Protein AF-A0A024TA58-F1 (afdb_monomer_lite)

pLDDT: mean 78.98, std 8.17, range [50.91, 89.94]

Radius of gyration: 13.26 Å; chains: 1; bounding box: 33×18×36 Å

Organism: NCBI:txid157072

Foldseek 3Di:
DWAPQFPDKDKDWDQDPVGIDIDMDTPGPDPDTDDDDPPDDDPVRVVVVVVD

Secondary structure (DSSP, 8-state):
---TT--EEEEEEEEETTEEEEEEEEE-SSSS-------S--HHHHHHHH--

Structure (mmCIF, N/CA/C/O backbone):
data_AF-A0A024TA58-F1
#
_entry.id   AF-A0A024TA58-F1
#
loop_
_atom_site.group_PDB
_atom_site.id
_atom_site.type_symbol
_atom_site.label_atom_id
_atom_site.label_alt_id
_atom_site.label_comp_id
_atom_site.label_asym_id
_atom_site.label_entity_id
_atom_site.label_seq_id
_atom_site.pdbx_PDB_ins_code
_atom_site.Cartn_x
_atom_site.Cartn_y
_atom_site.Cartn_z
_atom_site.occupancy
_atom_site.B_iso_or_equiv
_atom_site.auth_seq_id
_atom_site.auth_comp_id
_atom_site.auth_asym_id
_atom_site.auth_atom_id
_atom_site.pdbx_PDB_model_num
ATOM 1 N N . MET A 1 1 ? 0.145 12.274 11.276 1.00 61.66 1 MET A N 1
ATOM 2 C CA . MET A 1 1 ? 0.036 10.830 11.584 1.00 61.66 1 MET A CA 1
ATOM 3 C C . MET A 1 1 ? -1.176 10.266 10.859 1.00 61.66 1 MET A C 1
ATOM 5 O O . MET A 1 1 ? -2.093 11.032 10.582 1.00 61.66 1 MET A O 1
ATOM 9 N N . MET A 1 2 ? -1.144 8.989 10.480 1.00 74.31 2 MET A N 1
ATOM 10 C CA . MET A 1 2 ? -2.276 8.321 9.825 1.00 74.31 2 MET A CA 1
ATOM 11 C C . 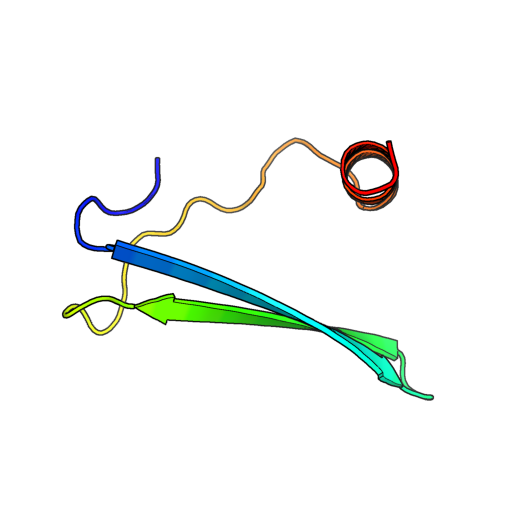MET A 1 2 ? -3.445 8.167 10.808 1.00 74.31 2 MET A C 1
ATOM 13 O O . MET A 1 2 ? -3.209 8.032 12.009 1.00 74.31 2 MET A O 1
ATOM 17 N N . SER A 1 3 ? -4.682 8.213 10.310 1.00 79.44 3 SER A N 1
ATOM 18 C CA . SER A 1 3 ? -5.886 7.962 11.111 1.00 79.44 3 SER A CA 1
ATOM 19 C C . SER A 1 3 ? -5.768 6.615 11.849 1.00 79.44 3 SER A C 1
ATOM 21 O O . SER A 1 3 ? -5.476 5.618 11.181 1.00 79.44 3 SER A O 1
ATOM 23 N N . PRO A 1 4 ? -6.010 6.540 13.174 1.00 83.69 4 PRO A N 1
ATOM 24 C CA . PRO A 1 4 ? -5.958 5.284 13.943 1.00 83.69 4 PRO A CA 1
ATOM 25 C C . PRO A 1 4 ? -6.885 4.171 13.417 1.00 83.69 4 PRO A C 1
ATOM 27 O O . PRO A 1 4 ? -6.721 2.986 13.718 1.00 83.69 4 PRO A O 1
ATOM 30 N N . GLU A 1 5 ? -7.892 4.556 12.640 1.00 87.69 5 GLU A N 1
ATOM 31 C CA . GLU A 1 5 ? -8.897 3.694 12.032 1.00 87.69 5 GLU A 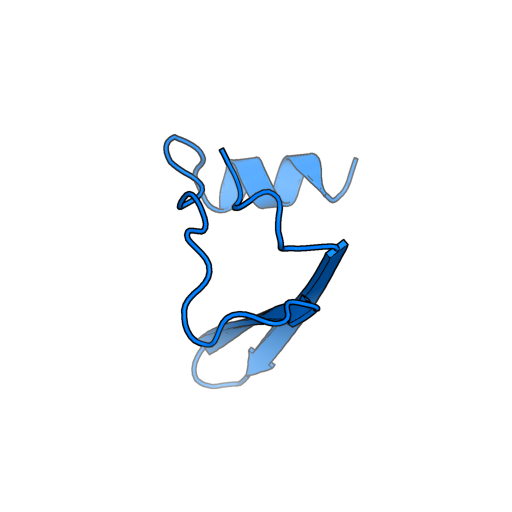CA 1
ATOM 32 C C . GLU A 1 5 ? -8.405 3.011 10.749 1.00 87.69 5 GLU A C 1
ATOM 34 O O . GLU A 1 5 ? -9.093 2.131 10.230 1.00 87.69 5 GLU A O 1
ATOM 39 N N . VAL A 1 6 ? -7.245 3.400 10.212 1.00 86.25 6 VAL A N 1
ATOM 40 C CA . VAL A 1 6 ? -6.620 2.698 9.086 1.00 86.25 6 VAL A CA 1
ATOM 41 C C . VAL A 1 6 ? -5.902 1.464 9.628 1.00 86.25 6 VAL A C 1
ATOM 43 O O . VAL A 1 6 ? -4.923 1.575 10.360 1.00 86.25 6 VAL A O 1
ATOM 46 N N . LYS A 1 7 ? -6.404 0.273 9.285 1.00 87.50 7 LYS A N 1
ATOM 47 C CA . LYS A 1 7 ? -5.859 -1.010 9.764 1.00 87.50 7 LYS A CA 1
ATOM 48 C C . LYS A 1 7 ? -4.735 -1.543 8.891 1.00 87.50 7 LYS A C 1
ATOM 50 O O . LYS A 1 7 ? -3.815 -2.179 9.391 1.00 87.50 7 LYS A O 1
ATOM 55 N N . SER A 1 8 ? -4.814 -1.285 7.592 1.00 83.94 8 SER A N 1
ATOM 56 C CA . SER A 1 8 ? -3.778 -1.645 6.634 1.00 83.94 8 SER A CA 1
ATOM 57 C C . SER A 1 8 ? -3.828 -0.733 5.412 1.00 83.94 8 SER A C 1
ATOM 59 O O . SER A 1 8 ? -4.846 -0.094 5.124 1.00 83.94 8 SER A O 1
ATOM 61 N N . ILE A 1 9 ? -2.703 -0.675 4.704 1.00 87.62 9 ILE A N 1
ATOM 62 C CA . ILE A 1 9 ? -2.526 0.052 3.451 1.00 87.62 9 ILE A CA 1
ATOM 63 C C . ILE A 1 9 ? -1.912 -0.893 2.421 1.00 87.62 9 ILE A C 1
ATOM 65 O O . ILE A 1 9 ? -1.001 -1.656 2.737 1.00 87.62 9 ILE A O 1
ATOM 69 N N . ALA A 1 10 ? -2.396 -0.814 1.186 1.00 82.62 10 ALA A N 1
ATOM 70 C CA . ALA A 1 10 ? -1.750 -1.422 0.034 1.00 82.62 10 ALA A CA 1
ATOM 71 C C . ALA A 1 10 ? -1.652 -0.379 -1.078 1.00 82.62 10 ALA A C 1
ATOM 73 O O . ALA A 1 10 ? -2.658 0.228 -1.448 1.00 82.62 10 ALA A O 1
ATOM 74 N N . CYS A 1 11 ? -0.453 -0.173 -1.612 1.00 84.62 11 CYS A N 1
ATOM 75 C CA . CYS A 1 11 ? -0.235 0.719 -2.742 1.00 84.62 11 CYS A CA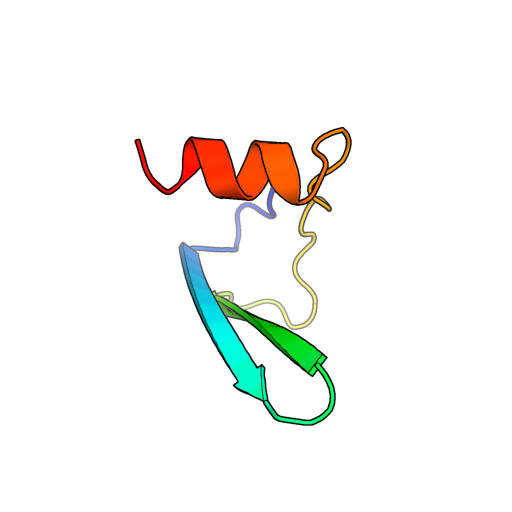 1
ATOM 76 C C . CYS A 1 11 ? 0.253 -0.077 -3.947 1.00 84.62 11 CYS A C 1
ATOM 78 O O . CYS A 1 11 ? 0.993 -1.049 -3.810 1.00 84.62 11 CYS A O 1
ATOM 80 N N . GLY A 1 12 ? -0.165 0.360 -5.126 1.00 80.38 12 GLY A N 1
ATOM 81 C CA . GLY A 1 12 ? 0.316 -0.148 -6.398 1.00 80.38 12 GLY A CA 1
ATOM 82 C C . GLY A 1 12 ? 0.768 1.002 -7.282 1.00 80.38 12 GLY A C 1
ATOM 83 O O . GLY A 1 12 ? 0.423 2.168 -7.061 1.00 80.38 12 GLY A O 1
ATOM 84 N N . TRP A 1 13 ? 1.562 0.663 -8.286 1.00 86.25 13 TRP A N 1
ATOM 85 C CA . TRP A 1 13 ? 1.947 1.598 -9.324 1.00 86.25 13 TRP A CA 1
ATOM 86 C C . TRP A 1 13 ? 1.926 0.902 -10.679 1.00 86.25 13 TRP A C 1
ATOM 88 O O . TRP A 1 13 ? 2.110 -0.310 -10.773 1.00 86.25 13 TRP A O 1
ATOM 98 N N . SER A 1 14 ? 1.676 1.679 -11.725 1.00 79.12 14 SER A N 1
ATOM 99 C CA . SER A 1 14 ? 1.719 1.216 -13.106 1.00 79.12 14 SER A CA 1
ATOM 100 C C . SER A 1 14 ? 2.399 2.267 -13.966 1.00 79.12 14 SER A C 1
ATOM 102 O O . SER A 1 14 ? 2.098 3.462 -13.860 1.00 79.12 14 SER A O 1
ATOM 104 N N . GLN A 1 15 ? 3.311 1.818 -14.822 1.00 86.25 15 GLN A N 1
ATOM 105 C CA . GLN A 1 15 ? 3.903 2.641 -15.866 1.00 86.25 15 GLN A CA 1
ATOM 106 C C . GLN A 1 15 ? 3.088 2.456 -17.146 1.00 86.25 15 GLN A C 1
ATOM 108 O O . GLN A 1 15 ? 3.138 1.403 -17.775 1.00 86.25 15 GLN A O 1
ATOM 113 N N . CYS A 1 16 ? 2.334 3.483 -17.526 1.00 81.06 16 CYS A N 1
ATOM 114 C CA . CYS A 1 16 ? 1.557 3.508 -18.761 1.00 81.06 16 CYS A CA 1
ATOM 115 C C . CYS A 1 16 ? 2.204 4.478 -19.760 1.00 81.06 16 CYS A C 1
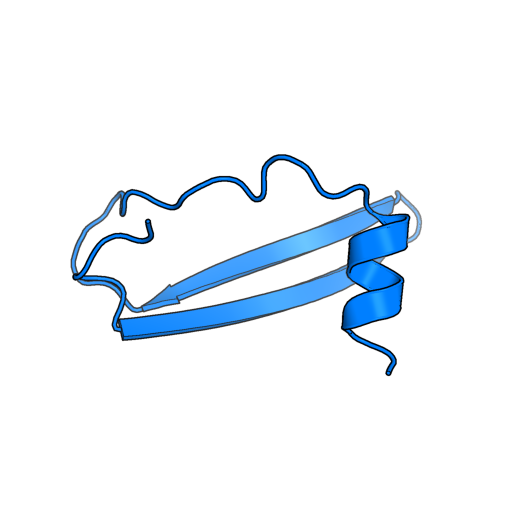ATOM 117 O O . CYS A 1 16 ? 2.964 5.368 -19.376 1.00 81.06 16 CYS A O 1
ATOM 119 N N . THR A 1 17 ? 1.852 4.368 -21.043 1.00 84.50 17 THR A N 1
ATOM 120 C CA . THR A 1 17 ? 2.381 5.233 -22.117 1.00 84.50 17 THR A CA 1
ATOM 121 C C . THR A 1 17 ? 2.181 6.728 -21.837 1.00 84.50 17 THR A C 1
ATOM 123 O O . THR A 1 17 ? 3.019 7.542 -22.207 1.00 84.50 17 THR A O 1
ATOM 126 N N . ASN A 1 18 ? 1.114 7.083 -21.110 1.00 85.56 18 ASN A N 1
ATOM 127 C CA . ASN A 1 18 ? 0.761 8.465 -20.769 1.00 8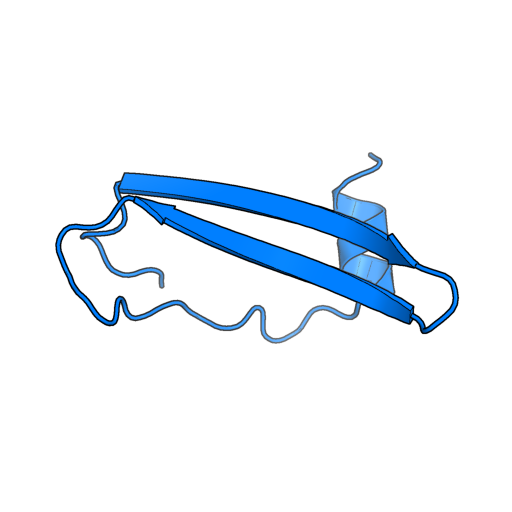5.56 18 ASN A CA 1
ATOM 128 C C . ASN A 1 18 ? 1.250 8.914 -19.378 1.00 85.56 18 ASN A C 1
ATOM 130 O O . ASN A 1 18 ? 0.898 10.003 -18.930 1.00 85.56 18 ASN A O 1
ATOM 134 N N . GLY A 1 19 ? 2.043 8.097 -18.677 1.00 76.69 19 GLY A N 1
ATOM 135 C CA . GLY A 1 19 ? 2.641 8.471 -17.397 1.00 76.69 19 GLY A CA 1
ATOM 136 C C . GLY A 1 19 ? 2.647 7.365 -16.345 1.00 76.69 19 GLY A C 1
ATOM 137 O O . GLY A 1 19 ? 2.181 6.247 -16.553 1.00 76.69 19 GLY A O 1
ATOM 138 N N . ASN A 1 20 ? 3.199 7.709 -15.180 1.00 79.31 20 ASN A N 1
ATOM 139 C CA . ASN A 1 20 ? 3.235 6.825 -14.018 1.00 79.31 20 ASN A CA 1
ATOM 140 C C . ASN A 1 20 ? 2.016 7.084 -13.135 1.00 79.31 20 ASN A C 1
ATOM 142 O O . ASN A 1 20 ? 1.831 8.206 -12.657 1.00 79.31 20 ASN A O 1
ATOM 146 N N . TYR A 1 21 ? 1.243 6.038 -12.873 1.00 80.94 21 TYR A N 1
ATOM 147 C CA . TYR A 1 21 ? 0.077 6.082 -12.002 1.00 80.94 21 TYR A CA 1
ATOM 148 C C . TYR A 1 21 ? 0.407 5.384 -10.691 1.00 80.94 21 TYR A C 1
ATOM 150 O O . TYR A 1 21 ? 0.964 4.289 -10.695 1.00 80.94 21 TYR A O 1
ATOM 158 N N . VAL A 1 22 ? 0.062 6.020 -9.576 1.00 81.94 22 VAL A N 1
ATOM 159 C CA . VAL A 1 22 ? 0.188 5.454 -8.231 1.00 81.94 22 VAL A CA 1
ATOM 160 C C . VAL A 1 22 ? -1.185 5.505 -7.587 1.00 81.94 22 VAL A C 1
ATOM 162 O O . VAL A 1 22 ? -1.860 6.533 -7.645 1.00 81.94 22 VAL A O 1
ATOM 165 N N . TRP A 1 23 ? -1.590 4.406 -6.965 1.00 83.25 23 TRP A N 1
ATOM 166 C CA . TRP A 1 23 ? -2.817 4.332 -6.184 1.00 83.25 23 TRP A CA 1
ATOM 167 C C . TRP A 1 23 ? -2.526 3.677 -4.841 1.00 83.25 23 TRP A C 1
ATOM 169 O O . TRP A 1 23 ? -1.641 2.830 -4.723 1.00 83.25 23 TRP A O 1
ATOM 179 N N . CYS A 1 24 ? -3.288 4.066 -3.826 1.00 84.19 24 CYS A N 1
ATOM 180 C CA . CYS A 1 24 ? -3.231 3.465 -2.504 1.00 84.19 24 CYS A CA 1
ATOM 181 C C . CYS A 1 24 ? -4.650 3.180 -2.029 1.00 84.19 24 CYS A C 1
ATOM 183 O O . CYS A 1 24 ? -5.506 4.065 -2.049 1.00 84.19 24 CYS A O 1
ATOM 185 N N . ASN A 1 25 ? -4.868 1.946 -1.591 1.00 85.56 25 ASN A N 1
ATOM 186 C CA . ASN A 1 25 ? -6.094 1.486 -0.968 1.00 85.56 25 ASN A CA 1
ATOM 187 C C . ASN A 1 25 ? -5.867 1.369 0.538 1.00 85.56 25 ASN A C 1
ATOM 189 O O . ASN A 1 25 ? -4.819 0.903 0.993 1.00 85.56 25 ASN A O 1
ATOM 193 N N . TYR A 1 26 ? -6.873 1.774 1.304 1.00 85.94 26 TYR A N 1
ATOM 194 C CA . TYR A 1 26 ? -6.827 1.792 2.759 1.00 85.94 26 TYR A CA 1
ATOM 195 C C . TYR A 1 26 ? -7.959 0.932 3.302 1.00 85.94 26 TYR A C 1
ATOM 197 O O . TYR A 1 26 ? -9.114 1.122 2.922 1.00 85.94 26 TYR A O 1
ATOM 205 N N . ASN A 1 27 ? -7.639 0.006 4.204 1.00 89.25 27 ASN A N 1
ATOM 206 C CA . ASN A 1 27 ? -8.655 -0.741 4.934 1.00 89.25 27 ASN A CA 1
ATOM 207 C C . ASN A 1 27 ? -9.083 0.071 6.158 1.00 89.25 27 ASN A C 1
ATOM 209 O O . ASN A 1 27 ? -8.333 0.182 7.135 1.00 89.25 27 ASN A O 1
ATOM 213 N N . THR A 1 28 ? -10.264 0.677 6.086 1.00 89.94 28 THR A N 1
ATOM 214 C CA . THR A 1 28 ? -10.779 1.543 7.142 1.00 89.94 28 THR A CA 1
ATOM 215 C C . THR A 1 28 ? -12.313 1.589 7.134 1.00 89.94 28 THR A C 1
ATOM 217 O O . THR A 1 28 ? -12.912 1.524 6.061 1.00 89.94 28 THR A O 1
ATOM 220 N N . PRO A 1 29 ? -12.974 1.712 8.302 1.00 89.50 29 PRO A N 1
ATOM 221 C CA . PRO A 1 29 ? -14.428 1.863 8.372 1.00 89.50 29 PRO A CA 1
ATOM 222 C C . PRO A 1 29 ? -14.905 3.289 8.052 1.00 89.50 29 PRO A C 1
ATOM 224 O O . PRO A 1 29 ? -16.106 3.513 7.911 1.00 89.50 29 PRO A O 1
ATOM 227 N N . VAL A 1 30 ? -13.998 4.270 7.958 1.00 86.06 30 VAL A N 1
ATOM 228 C CA . VAL A 1 30 ? -14.359 5.667 7.685 1.00 86.06 30 VAL A CA 1
ATOM 229 C C . VAL A 1 30 ? -14.253 5.986 6.197 1.00 86.06 30 VAL A C 1
ATOM 231 O O . VAL A 1 30 ? -13.290 5.625 5.531 1.00 86.06 30 VAL A O 1
ATOM 234 N N . LYS A 1 31 ? -15.229 6.728 5.667 1.00 82.50 31 LYS A N 1
ATOM 235 C CA . LYS A 1 31 ? -15.270 7.092 4.240 1.00 82.50 31 LYS A CA 1
ATOM 236 C C . LYS A 1 31 ? -14.094 7.980 3.808 1.00 82.50 31 LYS A C 1
ATOM 238 O O . LYS A 1 31 ? -13.654 7.890 2.671 1.00 82.50 31 LYS A O 1
ATOM 243 N N . ASN A 1 32 ? -13.599 8.831 4.711 1.00 82.00 32 ASN A N 1
ATOM 244 C CA . ASN A 1 32 ? -12.529 9.798 4.453 1.00 82.00 32 ASN A CA 1
ATOM 245 C C . ASN A 1 32 ? -11.491 9.764 5.593 1.00 82.00 32 ASN A C 1
ATOM 247 O O . ASN A 1 32 ? -11.500 10.656 6.447 1.00 82.00 32 ASN A O 1
ATOM 251 N N . PRO A 1 33 ? -10.626 8.737 5.668 1.00 81.62 33 PRO A N 1
ATOM 252 C CA . PRO A 1 33 ? -9.572 8.689 6.678 1.00 81.62 33 PRO A CA 1
ATOM 253 C C . PRO A 1 33 ? -8.619 9.878 6.512 1.00 81.62 33 PRO A C 1
ATOM 255 O O . PRO A 1 33 ? -8.274 10.265 5.393 1.00 81.62 33 PRO A O 1
ATOM 258 N N . LYS A 1 34 ? -8.139 10.450 7.621 1.00 83.38 34 LYS A N 1
ATOM 259 C CA . LYS A 1 34 ? -7.067 11.451 7.556 1.00 83.38 34 LYS A CA 1
ATOM 260 C C . LYS A 1 34 ? -5.743 10.745 7.308 1.00 83.38 34 LYS A C 1
ATOM 262 O O . LYS A 1 34 ? -5.238 10.021 8.164 1.00 83.38 34 LYS A O 1
ATOM 267 N N . ILE A 1 35 ? -5.168 10.970 6.135 1.00 75.75 35 ILE A N 1
ATOM 268 C CA . ILE A 1 35 ? -3.892 10.372 5.748 1.00 75.75 35 ILE A CA 1
ATOM 269 C C . ILE A 1 35 ? -2.908 11.499 5.514 1.00 75.75 35 ILE A C 1
ATOM 271 O O . ILE A 1 35 ? -3.153 12.402 4.715 1.00 75.75 35 ILE A O 1
ATOM 275 N N . ALA A 1 36 ? -1.812 11.477 6.269 1.00 70.12 36 ALA A N 1
ATOM 276 C CA . ALA A 1 36 ? -0.764 12.463 6.094 1.00 70.12 36 ALA A CA 1
ATOM 277 C C . ALA A 1 36 ? -0.176 12.302 4.691 1.00 70.12 36 ALA A C 1
ATOM 279 O O . ALA A 1 36 ? 0.226 11.207 4.298 1.00 70.12 36 ALA A O 1
ATOM 280 N N . LYS A 1 37 ? -0.120 13.402 3.942 1.00 69.31 37 LYS A N 1
ATOM 281 C CA . LYS A 1 37 ? 0.676 13.452 2.720 1.00 69.31 37 LYS A CA 1
ATOM 282 C C . LYS A 1 37 ? 2.126 13.166 3.114 1.00 69.31 37 LYS A C 1
ATOM 284 O O . LYS A 1 37 ? 2.584 13.704 4.124 1.00 69.31 37 LYS A O 1
ATOM 289 N N . ILE A 1 38 ? 2.842 12.357 2.335 1.00 67.12 38 ILE A N 1
ATOM 290 C CA . ILE A 1 38 ? 4.301 12.296 2.463 1.00 67.12 38 ILE A CA 1
ATOM 291 C C . ILE A 1 38 ? 4.801 13.699 2.105 1.00 67.12 38 ILE A C 1
ATOM 293 O O . ILE A 1 38 ? 4.731 14.120 0.952 1.00 67.12 38 ILE A O 1
ATOM 297 N N . ALA A 1 39 ? 5.185 14.459 3.124 1.00 59.78 39 ALA A N 1
ATOM 298 C CA . ALA A 1 39 ? 5.734 15.797 3.000 1.00 59.78 39 ALA A CA 1
ATOM 299 C C . ALA A 1 39 ? 7.229 15.712 3.314 1.00 59.78 39 ALA A C 1
ATOM 301 O O . ALA A 1 39 ? 7.610 15.074 4.291 1.00 59.78 39 ALA A O 1
ATOM 302 N N . GLY A 1 40 ? 8.059 16.339 2.479 1.00 65.38 40 GLY A N 1
ATOM 303 C CA . GLY A 1 40 ? 9.508 16.402 2.698 1.00 65.38 40 GLY A CA 1
ATOM 304 C C . GLY A 1 40 ? 10.334 15.291 2.046 1.00 65.38 40 GLY A C 1
ATOM 305 O O . GLY A 1 40 ? 11.497 15.158 2.391 1.00 65.38 40 GLY A O 1
ATOM 306 N N . MET A 1 41 ? 9.769 14.516 1.112 1.00 74.06 41 MET A N 1
ATOM 307 C CA . MET A 1 41 ? 10.531 13.537 0.331 1.00 74.06 41 MET A CA 1
ATOM 308 C C . MET A 1 41 ? 10.204 13.670 -1.157 1.00 74.06 41 MET A C 1
ATOM 310 O O . MET A 1 41 ? 9.042 13.602 -1.569 1.00 74.06 41 MET A O 1
ATOM 314 N N . SER A 1 42 ? 11.233 13.878 -1.969 1.00 77.81 42 SER A N 1
ATOM 315 C CA . SER A 1 42 ? 11.144 13.852 -3.423 1.00 77.81 42 SER A CA 1
ATOM 316 C C . SER A 1 42 ? 10.884 12.430 -3.931 1.00 77.81 42 SER A C 1
ATOM 318 O O . SER A 1 42 ? 11.166 11.429 -3.271 1.00 77.81 42 SER A O 1
ATOM 320 N N . LYS A 1 43 ? 10.384 12.318 -5.166 1.00 72.31 43 LYS A N 1
ATOM 321 C CA . LYS A 1 43 ? 10.174 11.018 -5.826 1.00 72.31 43 LYS A CA 1
ATOM 322 C C . LYS A 1 43 ? 11.462 10.180 -5.902 1.00 72.31 43 LYS A C 1
ATOM 324 O O . LYS A 1 43 ? 11.389 8.955 -5.865 1.00 72.31 43 LYS A O 1
ATOM 329 N N . VAL A 1 44 ? 12.621 10.832 -6.030 1.00 79.69 44 VAL A N 1
ATOM 330 C CA . VAL A 1 44 ? 13.933 10.171 -6.115 1.00 79.69 44 VAL A CA 1
ATOM 331 C C . VAL A 1 44 ? 14.307 9.547 -4.774 1.00 79.69 44 VAL A C 1
ATOM 333 O O . VAL A 1 44 ? 14.665 8.373 -4.735 1.00 79.69 44 VAL A O 1
ATOM 336 N N . GLU A 1 45 ? 14.147 10.296 -3.684 1.00 76.19 45 GLU A N 1
ATOM 337 C CA . GLU A 1 45 ? 14.414 9.814 -2.323 1.00 76.19 45 GLU A CA 1
ATOM 338 C C . GLU A 1 45 ? 13.480 8.659 -1.946 1.00 76.19 45 GLU A C 1
ATOM 340 O O . GLU A 1 45 ? 13.931 7.646 -1.412 1.00 76.19 45 GLU A O 1
ATOM 345 N N . LEU A 1 46 ? 12.199 8.751 -2.325 1.00 74.19 46 LEU A N 1
ATOM 346 C CA . LEU A 1 46 ? 11.249 7.660 -2.116 1.00 74.19 46 LEU A CA 1
ATOM 347 C C . LEU A 1 46 ? 11.678 6.393 -2.863 1.00 74.19 46 LEU A C 1
ATOM 349 O O . LEU A 1 46 ? 11.690 5.313 -2.276 1.00 74.19 46 LEU A O 1
ATOM 353 N N . LYS A 1 47 ? 12.066 6.513 -4.140 1.00 74.19 47 LYS A N 1
ATOM 354 C CA . LYS A 1 47 ? 12.533 5.366 -4.930 1.00 74.19 47 LYS A CA 1
ATOM 355 C C . LYS A 1 47 ? 13.756 4.711 -4.286 1.00 74.19 47 LYS A C 1
ATOM 357 O O . LYS A 1 47 ? 13.765 3.494 -4.160 1.00 74.19 47 LYS A O 1
ATOM 362 N N . ALA A 1 48 ? 14.735 5.506 -3.851 1.00 81.81 48 ALA A N 1
ATOM 363 C CA . ALA A 1 48 ? 15.942 4.998 -3.203 1.00 81.81 48 ALA A CA 1
ATOM 364 C C . ALA A 1 48 ? 15.632 4.208 -1.917 1.00 81.81 48 ALA A C 1
ATOM 366 O O . ALA A 1 48 ? 16.230 3.160 -1.699 1.00 81.81 48 ALA A O 1
ATOM 367 N N . SER A 1 49 ? 14.660 4.655 -1.110 1.00 73.00 49 SER A N 1
ATOM 368 C CA . SER A 1 49 ? 14.265 3.964 0.131 1.00 73.00 49 SER A CA 1
ATOM 369 C C . SER A 1 49 ? 13.582 2.605 -0.077 1.00 73.00 49 SER A C 1
ATOM 371 O O . SER A 1 49 ? 13.591 1.777 0.827 1.00 73.00 49 SER A O 1
ATOM 373 N N . LEU A 1 50 ? 12.977 2.378 -1.249 1.00 66.81 50 LEU A N 1
ATOM 374 C CA . LEU A 1 50 ? 12.202 1.168 -1.558 1.00 66.81 50 LEU A CA 1
ATOM 375 C C . LEU A 1 50 ? 13.012 0.093 -2.292 1.00 66.81 50 LEU A C 1
ATOM 377 O O . LEU A 1 50 ? 12.537 -1.029 -2.438 1.00 66.81 50 LEU A O 1
ATOM 381 N N . THR A 1 51 ? 14.186 0.448 -2.815 1.00 73.81 51 THR A N 1
ATOM 382 C CA . THR A 1 51 ? 15.056 -0.451 -3.592 1.00 73.81 51 THR A CA 1
ATOM 383 C C . THR A 1 51 ? 16.336 -0.842 -2.852 1.00 73.81 51 THR A C 1
ATOM 385 O O . THR A 1 51 ? 17.229 -1.406 -3.480 1.00 73.81 51 THR A O 1
ATOM 388 N N . ALA A 1 52 ? 16.449 -0.480 -1.573 1.00 50.91 52 ALA A N 1
ATOM 389 C CA . ALA A 1 52 ? 17.55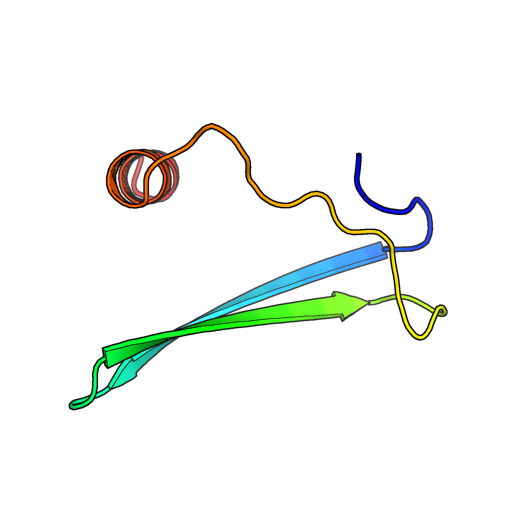8 -0.850 -0.696 1.00 50.91 52 ALA A CA 1
ATOM 390 C C . ALA A 1 52 ? 17.355 -2.239 -0.077 1.00 50.91 52 ALA A C 1
ATOM 392 O O . ALA A 1 52 ? 16.182 -2.615 0.154 1.00 50.91 52 ALA A O 1
#

Sequence (52 aa):
MMSPEVKSIACGWSQCTNGNYVWCNYNTPVKNPKIAKIAGMSKVELKASLTA